Protein AF-A0A533UZZ2-F1 (afdb_monomer)

Foldseek 3Di:
DDDQPFPPLVVLLVVLLVLVLCQVVQADPPDDPVSVVVCVVQRDPVNSVVSNVVSVVRVDDVVSVVVSVVCCVPPPVNVVD

Solvent-accessible surface area (backbone atoms only — not comparable to full-atom values): 4794 Å² total; per-residue (Å²): 134,84,79,76,90,40,78,63,33,69,57,39,48,53,52,44,47,54,52,52,52,50,43,73,47,56,76,61,92,85,54,50,74,64,53,51,52,48,39,69,73,60,44,41,67,75,55,45,54,53,50,47,56,52,29,39,76,36,69,44,51,71,67,60,54,50,53,48,54,51,44,57,73,72,40,74,92,40,73,89,84

Radius of gyration: 14.61 Å; Cα contacts (8 Å, |Δi|>4): 47; chains: 1; bounding box: 27×27×48 Å

Mean predicted aligned error: 5.17 Å

Secondary structure (DSSP, 8-state):
----SSTTHHHHHHHHHHHHHHHHT---TT--HHHHHHHHHH-SHHHHHHHHHHHHHTT--HHHHHHHHHHHHH-GGGTT-

Nearest PDB structures (foldseek):
  1hsn-assembly1_A  TM=2.029E-01  e=8.409E+00  Cricetulus griseus

Sequence (81 aa):
MTRNDFPMKDWHIKHMENTVIKHVKGLSPDATRYQKKMHYKYGGIVKILRYIEYDKKHGVKNEDVIAILEKLRTDSSFEDI

Structure (mmCIF, N/CA/C/O backbone):
data_AF-A0A533UZZ2-F1
#
_entry.id   AF-A0A533UZZ2-F1
#
loop_
_atom_site.group_PDB
_atom_site.id
_atom_site.type_symbol
_atom_site.label_atom_id
_atom_site.label_alt_id
_atom_site.label_comp_id
_atom_site.label_asym_id
_atom_site.label_entity_id
_atom_site.label_seq_id
_atom_site.pdbx_PDB_ins_code
_atom_site.Cartn_x
_atom_site.Cartn_y
_atom_site.Cartn_z
_atom_site.occupancy
_atom_site.B_iso_or_equiv
_atom_site.auth_seq_id
_atom_site.auth_comp_id
_atom_site.auth_asym_id
_atom_site.auth_atom_id
_atom_site.pdbx_PDB_model_num
ATOM 1 N N . MET A 1 1 ? -4.879 13.844 28.782 1.00 49.53 1 MET A N 1
ATOM 2 C CA . MET A 1 1 ? -3.996 13.374 27.692 1.00 49.53 1 MET A CA 1
ATOM 3 C C . MET A 1 1 ? -4.559 12.057 27.189 1.00 49.53 1 MET A C 1
ATOM 5 O O . MET A 1 1 ? -4.667 11.129 27.978 1.00 49.53 1 MET A O 1
ATOM 9 N N . THR A 1 2 ? -5.018 11.995 25.942 1.00 62.91 2 THR A N 1
ATOM 10 C CA . THR A 1 2 ? -5.528 10.759 25.328 1.00 62.91 2 THR A CA 1
ATOM 11 C C . THR A 1 2 ? -4.359 9.829 25.014 1.00 62.91 2 THR A C 1
ATOM 13 O O . THR A 1 2 ? -3.378 10.249 24.402 1.00 62.91 2 THR A O 1
ATOM 16 N N . ARG A 1 3 ? -4.438 8.575 25.465 1.00 74.25 3 ARG A N 1
ATOM 17 C CA . ARG A 1 3 ? -3.450 7.536 25.157 1.00 74.25 3 ARG A CA 1
ATOM 18 C C . ARG A 1 3 ? -3.488 7.269 23.650 1.00 74.25 3 ARG A C 1
ATOM 20 O O . ARG A 1 3 ? -4.563 7.057 23.099 1.00 74.25 3 ARG A O 1
ATOM 27 N N . ASN A 1 4 ? -2.339 7.328 22.975 1.00 76.00 4 ASN A N 1
ATOM 28 C CA . ASN A 1 4 ? -2.265 6.897 21.582 1.00 76.00 4 ASN A CA 1
ATOM 29 C C . ASN A 1 4 ? -2.215 5.367 21.555 1.00 76.00 4 ASN A C 1
ATOM 31 O O . ASN A 1 4 ? -1.145 4.776 21.693 1.00 76.00 4 ASN A O 1
ATOM 35 N N . ASP A 1 5 ? -3.380 4.743 21.416 1.00 80.44 5 ASP A N 1
ATOM 36 C CA . ASP A 1 5 ? -3.504 3.284 21.377 1.00 80.44 5 ASP A CA 1
ATOM 37 C C . ASP A 1 5 ? -2.897 2.675 20.097 1.00 80.44 5 ASP A C 1
ATOM 39 O O . ASP A 1 5 ? -2.596 1.483 20.068 1.00 80.44 5 ASP A O 1
ATOM 43 N N . PHE A 1 6 ? -2.645 3.496 19.065 1.00 84.06 6 PHE A N 1
ATOM 44 C CA . PHE A 1 6 ? -2.113 3.076 17.766 1.00 84.06 6 PHE A CA 1
ATOM 45 C C . PHE A 1 6 ? -0.983 4.002 17.285 1.00 84.06 6 PHE A C 1
ATOM 47 O O . PHE A 1 6 ? -1.197 4.894 16.452 1.00 84.06 6 PHE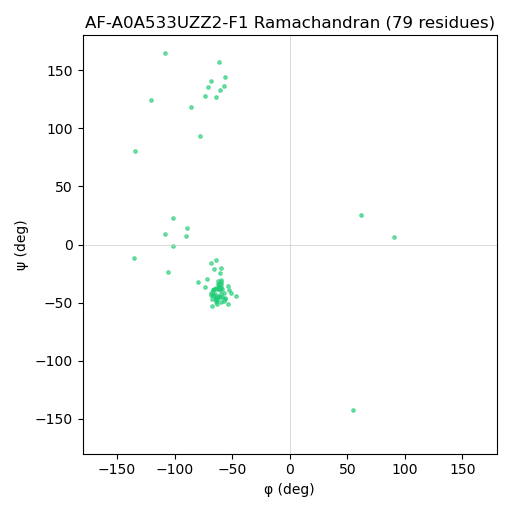 A O 1
ATOM 54 N N . PRO A 1 7 ? 0.249 3.815 17.791 1.00 85.88 7 PRO A N 1
ATOM 55 C CA . PRO A 1 7 ? 1.396 4.569 17.304 1.00 85.88 7 PRO A CA 1
ATOM 56 C C . PRO A 1 7 ? 1.571 4.365 15.793 1.00 85.88 7 PRO A C 1
ATOM 58 O O . PRO A 1 7 ? 1.482 3.248 15.294 1.00 85.88 7 PRO A O 1
ATOM 61 N N . MET A 1 8 ? 1.835 5.460 15.072 1.00 91.00 8 MET A N 1
ATOM 62 C CA . MET A 1 8 ? 2.059 5.478 13.619 1.00 91.00 8 MET A CA 1
ATOM 63 C C . MET A 1 8 ? 0.878 5.010 12.750 1.00 91.00 8 MET A C 1
ATOM 65 O O . MET A 1 8 ? 1.098 4.600 11.612 1.00 91.00 8 MET A O 1
ATOM 69 N N . LYS A 1 9 ? -0.372 5.107 13.221 1.00 90.56 9 LYS A N 1
ATOM 70 C CA . LYS A 1 9 ? -1.556 4.760 12.412 1.00 90.56 9 LYS A CA 1
ATOM 71 C C . LYS A 1 9 ? -1.521 5.357 10.992 1.00 90.56 9 LYS A C 1
ATOM 73 O O . LYS A 1 9 ? -1.763 4.634 10.031 1.00 90.56 9 LYS A O 1
ATOM 78 N N . ASP A 1 10 ? -1.150 6.628 10.840 1.00 90.62 10 ASP A N 1
ATOM 79 C CA . ASP A 1 10 ? -1.077 7.288 9.524 1.00 90.62 10 ASP A CA 1
ATOM 80 C C . ASP A 1 10 ? -0.065 6.622 8.582 1.00 90.62 10 ASP A C 1
ATOM 82 O O . ASP A 1 10 ? -0.293 6.506 7.376 1.00 90.62 10 ASP A O 1
ATOM 86 N N . TRP A 1 11 ? 1.048 6.130 9.134 1.00 94.44 11 TRP A N 1
ATOM 87 C CA . TRP A 1 11 ? 2.021 5.357 8.371 1.00 94.44 11 TRP A CA 1
ATOM 88 C C . TRP A 1 11 ? 1.416 4.038 7.889 1.00 94.44 11 TRP A C 1
ATOM 90 O O . TRP A 1 11 ? 1.595 3.690 6.725 1.00 94.44 11 TRP A O 1
ATOM 100 N N . HIS A 1 12 ? 0.658 3.342 8.742 1.00 94.69 12 HIS A N 1
ATOM 101 C CA . HIS A 1 12 ? -0.026 2.099 8.375 1.00 94.69 12 HIS A CA 1
ATOM 102 C C . HIS A 1 12 ? -1.104 2.321 7.307 1.00 94.69 12 HIS A C 1
ATOM 104 O O . HIS A 1 12 ? -1.201 1.530 6.372 1.00 94.69 12 HIS A O 1
ATOM 110 N N . ILE A 1 13 ? -1.852 3.429 7.369 1.00 93.75 13 ILE A N 1
ATOM 111 C CA . ILE A 1 13 ? -2.805 3.804 6.310 1.00 93.75 13 ILE A CA 1
ATOM 112 C C . ILE A 1 13 ? -2.067 3.986 4.978 1.00 93.75 13 ILE A C 1
ATOM 114 O O . ILE A 1 13 ? -2.445 3.391 3.969 1.00 93.75 13 ILE A O 1
ATOM 118 N N . LYS A 1 14 ? -0.968 4.749 4.974 1.00 93.69 14 LYS A N 1
ATOM 119 C CA . LYS A 1 14 ? -0.172 4.993 3.761 1.00 93.69 14 LYS A CA 1
ATOM 120 C C . LYS A 1 14 ? 0.502 3.723 3.233 1.00 93.69 14 LYS A C 1
ATOM 122 O O . LYS A 1 14 ? 0.610 3.521 2.024 1.00 93.69 14 LYS A O 1
ATOM 127 N N . HIS A 1 15 ? 0.986 2.861 4.123 1.00 94.50 15 HIS A N 1
ATOM 128 C CA . HIS A 1 15 ? 1.561 1.567 3.764 1.00 94.50 15 HIS A CA 1
ATOM 129 C C . HIS A 1 15 ? 0.519 0.667 3.085 1.00 94.50 15 HIS A C 1
ATOM 131 O O . HIS A 1 15 ? 0.795 0.073 2.035 1.00 94.50 15 HIS A O 1
ATOM 137 N N . MET A 1 16 ? -0.693 0.632 3.637 1.00 92.94 16 MET A N 1
ATOM 138 C CA . MET A 1 16 ? -1.809 -0.105 3.069 1.00 92.94 16 MET A CA 1
ATOM 139 C C . MET A 1 16 ? -2.213 0.446 1.695 1.00 92.94 16 MET A C 1
ATOM 141 O O . MET A 1 16 ? -2.331 -0.338 0.754 1.00 92.94 16 MET A O 1
ATOM 145 N N . GLU A 1 17 ? -2.339 1.771 1.542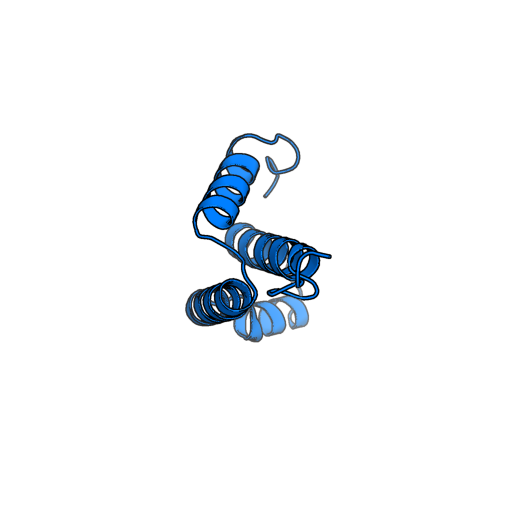 1.00 92.25 17 GLU A N 1
ATOM 146 C CA . GLU A 1 17 ? -2.632 2.428 0.255 1.00 92.25 17 GLU A CA 1
ATOM 147 C C . GLU A 1 17 ? -1.626 2.007 -0.824 1.00 92.25 17 GLU A C 1
ATOM 149 O O . GLU A 1 17 ? -2.010 1.491 -1.874 1.00 92.25 17 GLU A O 1
ATOM 154 N N . ASN A 1 18 ? -0.326 2.105 -0.531 1.00 91.44 18 ASN A N 1
ATOM 155 C CA 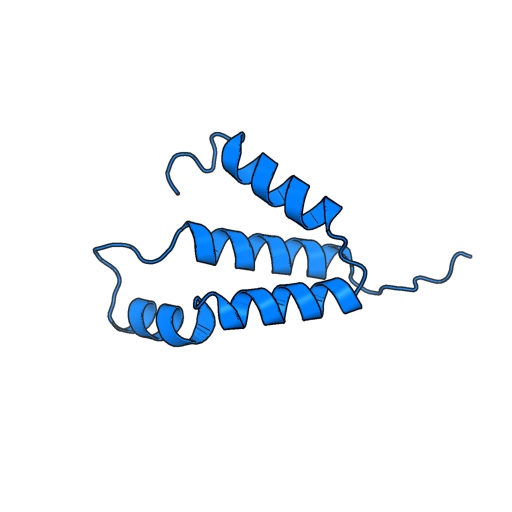. ASN A 1 18 ? 0.728 1.686 -1.459 1.00 91.44 18 ASN A CA 1
ATOM 156 C C . ASN A 1 18 ? 0.639 0.199 -1.830 1.00 91.44 18 ASN A C 1
ATOM 158 O O . ASN A 1 18 ? 0.931 -0.185 -2.965 1.00 91.44 18 ASN A O 1
ATOM 162 N N . THR A 1 19 ? 0.256 -0.649 -0.875 1.00 90.62 19 THR A N 1
ATOM 163 C CA . THR A 1 19 ? 0.117 -2.090 -1.099 1.00 90.62 19 THR A CA 1
ATOM 164 C C . THR A 1 19 ? -1.059 -2.392 -2.028 1.00 90.62 19 THR A C 1
ATOM 166 O O . THR A 1 19 ? -0.908 -3.196 -2.950 1.00 90.62 19 THR A O 1
ATOM 169 N N . VAL A 1 20 ? -2.201 -1.728 -1.826 1.00 89.12 20 VAL A N 1
ATOM 170 C CA . VAL A 1 20 ? -3.382 -1.853 -2.693 1.00 89.12 20 VAL A CA 1
ATOM 171 C C . VAL A 1 20 ? -3.069 -1.343 -4.099 1.00 89.12 20 VAL A C 1
ATOM 173 O O . VAL A 1 20 ? -3.267 -2.081 -5.061 1.00 89.12 20 VAL A O 1
ATOM 176 N N . ILE A 1 21 ? -2.486 -0.147 -4.228 1.00 87.81 21 ILE A N 1
ATOM 177 C CA . ILE A 1 21 ? -2.093 0.434 -5.525 1.00 87.81 21 ILE A CA 1
ATOM 178 C C . ILE A 1 21 ? -1.162 -0.509 -6.285 1.00 87.81 21 ILE A C 1
ATOM 180 O O . ILE A 1 21 ? -1.363 -0.776 -7.467 1.00 87.81 21 ILE A O 1
ATOM 184 N N . LYS A 1 22 ? -0.154 -1.063 -5.604 1.00 86.25 22 LYS A N 1
ATOM 185 C CA . LYS A 1 22 ? 0.776 -2.025 -6.204 1.00 86.25 22 LYS A CA 1
ATOM 186 C C . LYS A 1 22 ? 0.071 -3.279 -6.720 1.00 86.25 22 LYS A C 1
ATOM 188 O O . LYS A 1 22 ? 0.537 -3.856 -7.698 1.00 86.25 22 LYS A O 1
ATOM 193 N N . HIS A 1 23 ? -0.998 -3.722 -6.057 1.00 86.31 23 HIS A N 1
ATOM 194 C CA . HIS A 1 23 ? -1.800 -4.841 -6.539 1.00 86.31 23 HIS A CA 1
ATOM 195 C C . HIS A 1 23 ? -2.542 -4.488 -7.822 1.00 86.31 23 HIS A C 1
ATOM 197 O O . HIS A 1 23 ? -2.439 -5.217 -8.802 1.00 86.31 23 HIS A O 1
ATOM 203 N N . VAL A 1 24 ? -3.278 -3.373 -7.783 1.00 85.56 24 VAL A N 1
ATOM 204 C CA . VAL A 1 24 ? -4.179 -2.935 -8.855 1.00 85.56 24 VAL A CA 1
ATOM 205 C C . VAL A 1 24 ? -3.385 -2.629 -10.118 1.00 85.56 24 VAL A C 1
ATOM 207 O O . VAL A 1 24 ? -3.707 -3.153 -11.176 1.00 85.56 24 VAL A O 1
ATOM 210 N N . LYS A 1 25 ? -2.276 -1.894 -9.979 1.00 85.38 25 LYS A N 1
ATOM 211 C CA . LYS A 1 25 ? -1.369 -1.557 -11.083 1.00 85.38 25 LYS A CA 1
ATOM 212 C C . LYS A 1 25 ? -0.744 -2.776 -11.761 1.00 85.38 25 LYS A C 1
ATOM 214 O O . LYS A 1 25 ? -0.283 -2.699 -12.897 1.00 85.38 25 LYS A O 1
ATOM 219 N N . GLY A 1 26 ? -0.654 -3.897 -11.046 1.00 84.56 26 GLY A N 1
ATOM 220 C CA . GLY A 1 26 ? -0.051 -5.116 -11.557 1.00 84.56 26 GLY A CA 1
ATOM 221 C C . GLY A 1 26 ? 1.380 -4.911 -12.066 1.00 84.56 26 GLY A C 1
ATOM 222 O O . GLY A 1 26 ? 2.200 -4.191 -11.486 1.00 84.56 26 GLY A O 1
ATOM 223 N N . LEU A 1 27 ? 1.706 -5.601 -13.154 1.00 87.50 27 LEU A N 1
ATOM 224 C CA . LEU A 1 27 ? 3.038 -5.630 -13.737 1.00 87.50 27 LEU A CA 1
ATOM 225 C C . LEU A 1 27 ? 2.978 -5.115 -15.176 1.00 87.50 27 LEU A C 1
ATOM 227 O O . LEU A 1 27 ? 2.263 -5.680 -15.998 1.00 87.50 27 LEU A O 1
ATOM 231 N N . SER A 1 28 ? 3.775 -4.089 -15.482 1.00 86.44 28 SER A N 1
ATOM 232 C CA . SER A 1 28 ? 3.898 -3.551 -16.843 1.00 86.44 28 SER A CA 1
ATOM 233 C C . SER A 1 28 ? 4.305 -4.645 -17.851 1.00 86.44 28 SER A C 1
ATOM 235 O O . SER A 1 28 ? 5.132 -5.503 -17.507 1.00 86.44 28 SER A O 1
ATOM 237 N N . PRO A 1 29 ? 3.792 -4.603 -19.098 1.00 86.50 29 PRO A N 1
ATOM 238 C CA . PRO A 1 29 ? 4.205 -5.517 -20.167 1.00 86.50 29 PRO A CA 1
ATOM 239 C C . PRO A 1 29 ? 5.728 -5.536 -20.372 1.00 86.50 29 PRO A C 1
ATOM 241 O O . PRO A 1 29 ? 6.337 -6.606 -20.487 1.00 86.50 29 PRO A O 1
ATOM 244 N N . ASP A 1 30 ? 6.352 -4.361 -20.270 1.00 92.69 30 ASP A N 1
ATOM 245 C CA . ASP A 1 30 ? 7.785 -4.135 -20.479 1.00 92.69 30 ASP A CA 1
ATOM 246 C C . ASP A 1 30 ? 8.620 -4.304 -19.199 1.00 92.69 30 ASP A C 1
ATOM 248 O O . ASP A 1 30 ? 9.789 -3.917 -19.131 1.00 92.69 30 ASP A O 1
ATOM 252 N N . ALA A 1 31 ? 8.047 -4.897 -18.145 1.00 90.69 31 ALA A N 1
ATOM 253 C CA . ALA A 1 31 ? 8.742 -5.044 -16.875 1.00 90.69 31 ALA A CA 1
ATOM 254 C C . ALA A 1 31 ? 10.025 -5.885 -16.999 1.00 90.69 31 ALA A C 1
ATOM 256 O O . ALA A 1 31 ? 10.042 -7.013 -17.512 1.00 90.69 31 ALA A O 1
ATOM 257 N N . THR A 1 32 ? 11.100 -5.366 -16.407 1.00 95.12 32 THR A N 1
ATOM 258 C CA . THR A 1 32 ? 12.396 -6.042 -16.307 1.00 95.12 32 THR A CA 1
ATOM 259 C C . THR A 1 32 ? 12.287 -7.347 -15.515 1.00 95.12 32 THR A C 1
ATOM 261 O O . THR A 1 32 ? 11.425 -7.519 -14.647 1.00 95.12 32 THR A O 1
ATOM 264 N N . ARG A 1 33 ? 13.229 -8.274 -15.725 1.00 94.69 33 ARG A N 1
ATOM 265 C CA . ARG A 1 33 ? 13.280 -9.553 -14.988 1.00 94.69 33 ARG A CA 1
ATOM 266 C C . ARG A 1 33 ? 13.277 -9.363 -13.465 1.00 94.69 33 ARG A C 1
ATOM 268 O O . ARG A 1 33 ? 12.668 -10.154 -12.743 1.00 94.69 33 ARG A O 1
ATOM 275 N N . TYR A 1 34 ? 13.932 -8.310 -12.974 1.00 92.31 34 TYR A N 1
ATOM 276 C CA . TYR A 1 34 ? 13.943 -7.970 -11.553 1.00 92.31 34 TYR A CA 1
ATOM 277 C C . TYR A 1 34 ? 12.566 -7.514 -11.058 1.00 92.31 34 TYR A C 1
ATOM 279 O O . TYR A 1 34 ? 12.089 -8.029 -10.046 1.00 92.31 34 TYR A O 1
ATOM 287 N N . GLN A 1 35 ? 11.888 -6.624 -11.790 1.00 90.19 35 GLN A N 1
ATOM 288 C CA . GLN A 1 35 ? 10.527 -6.189 -11.453 1.00 90.19 35 GLN A CA 1
ATOM 289 C C . GLN A 1 35 ? 9.551 -7.369 -11.444 1.00 90.19 35 GLN A C 1
ATOM 291 O O . GLN A 1 35 ? 8.798 -7.519 -10.483 1.00 90.19 35 GLN A O 1
ATOM 296 N N . LYS A 1 36 ? 9.643 -8.275 -12.428 1.00 92.00 36 LYS A N 1
ATOM 297 C CA . LYS A 1 36 ? 8.859 -9.521 -12.457 1.00 92.00 36 LYS A CA 1
ATOM 298 C C . LYS A 1 36 ? 9.100 -10.363 -11.201 1.00 92.00 36 LYS A C 1
ATOM 300 O O . LYS A 1 36 ? 8.153 -10.753 -10.520 1.00 92.00 36 LYS A O 1
ATOM 305 N N . LYS A 1 37 ? 10.368 -10.577 -10.825 1.00 91.56 37 LYS A N 1
ATOM 306 C CA . LYS A 1 37 ? 10.743 -11.301 -9.596 1.00 91.56 37 LYS A CA 1
ATOM 307 C C . LYS A 1 37 ? 10.176 -10.635 -8.338 1.00 91.56 37 LYS A C 1
ATOM 309 O O . LYS A 1 37 ? 9.655 -11.330 -7.468 1.00 91.56 37 LYS A O 1
ATOM 314 N N . MET A 1 38 ? 10.269 -9.310 -8.224 1.00 89.38 38 MET A N 1
ATOM 315 C CA . MET A 1 38 ? 9.736 -8.566 -7.077 1.00 89.38 38 MET A C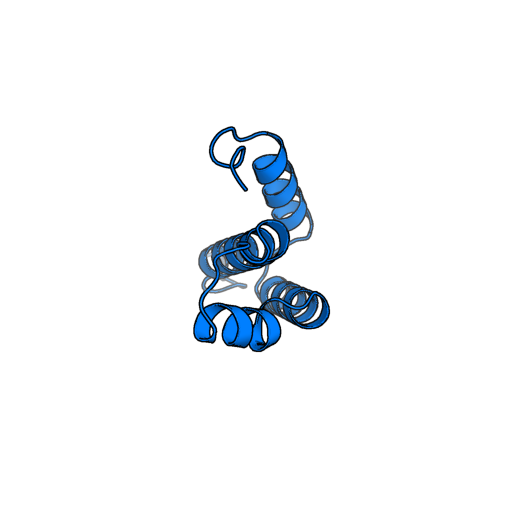A 1
ATOM 316 C C . MET A 1 38 ? 8.207 -8.623 -7.015 1.00 89.38 38 MET A C 1
ATOM 318 O O . MET A 1 38 ? 7.652 -8.777 -5.927 1.00 89.38 38 MET A O 1
ATOM 322 N N . HIS A 1 39 ? 7.528 -8.551 -8.159 1.00 87.75 39 HIS A N 1
ATOM 323 C CA . HIS A 1 39 ? 6.076 -8.665 -8.246 1.00 87.75 39 HIS A CA 1
ATOM 324 C C . HIS A 1 39 ? 5.593 -10.049 -7.802 1.00 87.75 39 HIS A C 1
ATOM 326 O O . HIS A 1 39 ? 4.756 -10.140 -6.912 1.00 87.75 39 HIS A O 1
ATOM 332 N N . TYR A 1 40 ? 6.192 -11.141 -8.283 1.00 86.50 40 TYR A N 1
ATOM 333 C CA . TYR A 1 40 ? 5.863 -12.480 -7.772 1.00 86.50 40 TYR A CA 1
ATOM 334 C C . TYR A 1 40 ? 6.197 -12.642 -6.285 1.00 86.50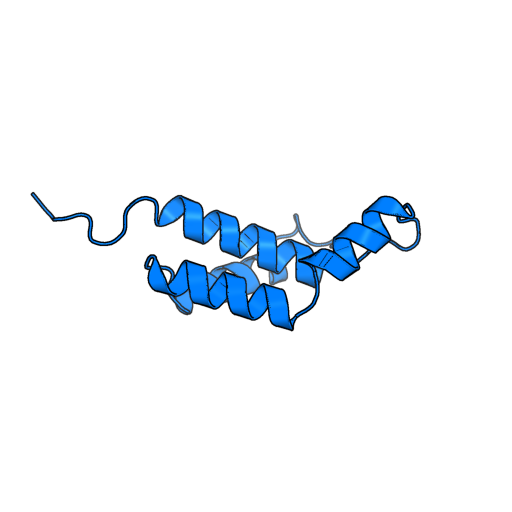 40 TYR A C 1
ATOM 336 O O . TYR A 1 40 ? 5.456 -13.275 -5.531 1.00 86.50 40 TYR A O 1
ATOM 344 N N . LYS A 1 41 ? 7.304 -12.043 -5.827 1.00 86.19 41 LYS A N 1
ATOM 345 C CA . LYS A 1 41 ? 7.705 -12.134 -4.422 1.00 86.19 41 LYS A CA 1
ATOM 346 C C . LYS A 1 41 ? 6.806 -11.316 -3.495 1.00 86.19 41 LYS A C 1
ATOM 348 O O . LYS A 1 41 ? 6.663 -11.727 -2.352 1.00 86.19 41 LYS A O 1
ATOM 353 N N . TYR A 1 42 ? 6.203 -10.207 -3.914 1.00 83.56 42 TYR A N 1
ATOM 354 C CA . TYR A 1 42 ? 5.535 -9.285 -2.979 1.00 83.56 42 TYR A CA 1
ATOM 355 C C . TYR A 1 42 ? 4.152 -8.781 -3.416 1.00 83.56 42 TYR A C 1
ATOM 357 O O . TYR A 1 42 ? 3.477 -8.164 -2.607 1.00 83.56 42 TYR A O 1
ATOM 365 N N . GLY A 1 43 ? 3.742 -8.992 -4.665 1.00 82.44 43 GLY A N 1
ATOM 366 C CA . GLY A 1 43 ? 2.503 -8.460 -5.254 1.00 82.44 43 GLY A CA 1
ATOM 367 C C . GLY A 1 43 ? 1.343 -9.458 -5.337 1.00 82.44 43 GLY A C 1
ATOM 368 O O . GLY A 1 43 ? 0.264 -9.108 -5.802 1.00 82.44 43 GLY A O 1
ATOM 369 N N . GLY A 1 44 ? 1.544 -10.705 -4.901 1.00 86.19 44 GLY A N 1
ATOM 370 C CA . GLY A 1 44 ? 0.482 -11.713 -4.892 1.00 86.19 44 GLY A CA 1
ATOM 371 C C . GLY A 1 44 ? -0.615 -11.396 -3.871 1.00 86.19 44 GLY A C 1
ATOM 372 O O . GLY A 1 44 ? -0.307 -11.012 -2.740 1.00 86.19 44 GLY A O 1
ATOM 373 N N . ILE A 1 45 ? -1.876 -11.643 -4.240 1.00 87.06 45 ILE A N 1
ATOM 374 C CA . ILE A 1 45 ? -3.069 -11.319 -3.433 1.00 87.06 45 ILE A CA 1
ATOM 375 C C . ILE A 1 45 ? -2.983 -11.831 -1.987 1.00 87.06 45 ILE A C 1
ATOM 377 O O . ILE A 1 45 ? -3.259 -11.093 -1.048 1.00 87.06 45 ILE A O 1
ATOM 381 N N . VAL A 1 46 ? -2.482 -13.054 -1.774 1.00 89.94 46 VAL A N 1
ATOM 382 C CA . VAL A 1 46 ? -2.327 -13.644 -0.430 1.00 89.94 46 VAL A CA 1
ATOM 383 C C . VAL A 1 46 ? -1.396 -12.815 0.465 1.00 89.94 46 VAL A C 1
ATOM 385 O O . VAL A 1 46 ? -1.634 -12.693 1.663 1.00 89.94 46 VAL A O 1
ATOM 388 N N . LYS A 1 47 ? -0.323 -12.234 -0.089 1.00 89.62 47 LYS A N 1
ATOM 389 C CA . LYS A 1 47 ? 0.611 -11.398 0.689 1.00 89.62 47 LYS A CA 1
ATOM 390 C C . LYS A 1 47 ? -0.003 -10.051 1.026 1.00 89.62 47 LYS A C 1
ATOM 392 O O . LYS A 1 47 ? 0.197 -9.554 2.125 1.00 89.62 47 LYS A O 1
ATOM 397 N N . ILE A 1 48 ? -0.774 -9.508 0.097 1.00 89.62 48 ILE A N 1
ATOM 398 C CA . ILE A 1 48 ? -1.453 -8.226 0.253 1.00 89.62 48 ILE A CA 1
ATOM 399 C C . ILE A 1 48 ? -2.527 -8.311 1.331 1.00 89.62 48 ILE A C 1
ATOM 401 O O . ILE A 1 48 ? -2.545 -7.467 2.220 1.00 89.62 48 ILE A O 1
ATOM 405 N N . LEU A 1 49 ? -3.320 -9.385 1.346 1.00 90.94 49 LEU A N 1
ATOM 406 C CA . LEU A 1 49 ? -4.265 -9.653 2.433 1.00 90.94 49 LEU A CA 1
ATOM 407 C C . LEU A 1 49 ? -3.562 -9.726 3.799 1.00 90.94 49 LEU A C 1
ATOM 409 O O . LEU A 1 49 ? -4.031 -9.122 4.758 1.00 90.94 49 LEU A O 1
ATOM 413 N N . ARG A 1 50 ? -2.389 -10.374 3.881 1.00 93.12 50 ARG A N 1
ATOM 414 C CA . ARG A 1 50 ? -1.586 -10.410 5.120 1.00 93.12 50 ARG A CA 1
ATOM 415 C C . ARG A 1 50 ? -1.076 -9.033 5.551 1.00 93.12 50 ARG A C 1
ATOM 417 O O . ARG A 1 50 ? -1.010 -8.772 6.748 1.00 93.12 50 ARG A O 1
ATOM 424 N N . TYR A 1 51 ? -0.695 -8.167 4.612 1.00 92.31 51 TYR A N 1
ATOM 425 C CA . TYR A 1 51 ? -0.274 -6.798 4.932 1.00 92.31 51 TYR A CA 1
ATOM 426 C C . TYR A 1 51 ? -1.447 -5.950 5.429 1.00 92.31 51 TYR A C 1
ATOM 428 O O . TYR A 1 51 ? -1.309 -5.283 6.447 1.00 92.31 51 TYR A O 1
ATOM 436 N N . ILE A 1 52 ? -2.621 -6.071 4.806 1.00 91.44 52 ILE A N 1
ATOM 437 C CA . ILE A 1 52 ? -3.843 -5.404 5.275 1.00 91.44 52 ILE A CA 1
ATOM 438 C C . ILE A 1 52 ? -4.210 -5.879 6.688 1.00 91.44 52 ILE A C 1
ATOM 440 O O . ILE A 1 52 ? -4.506 -5.066 7.557 1.00 91.44 52 ILE A O 1
ATOM 444 N N . GLU A 1 53 ? -4.157 -7.185 6.965 1.00 93.50 53 GLU A N 1
ATOM 445 C CA . GLU A 1 53 ? -4.392 -7.711 8.318 1.00 93.50 53 GLU A CA 1
ATOM 446 C C . GLU A 1 53 ? -3.388 -7.181 9.344 1.00 93.50 53 GLU A C 1
ATOM 448 O O . GLU A 1 53 ? -3.758 -6.930 10.492 1.00 93.50 53 GLU A O 1
ATOM 453 N N . TYR A 1 54 ? -2.125 -7.019 8.948 1.00 93.69 54 TYR A N 1
ATOM 454 C CA . TYR A 1 54 ? -1.106 -6.414 9.795 1.00 93.6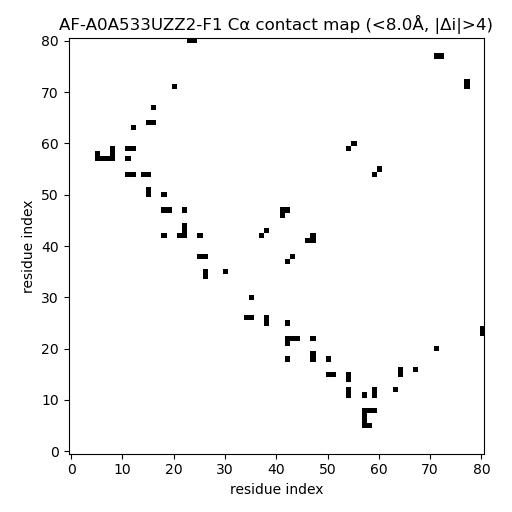9 54 TYR A CA 1
ATOM 455 C C . TYR A 1 54 ? -1.448 -4.954 10.106 1.00 93.69 54 TYR A C 1
ATOM 457 O O . TYR A 1 54 ? -1.541 -4.595 11.276 1.00 93.69 54 TYR A O 1
ATOM 465 N N . ASP A 1 55 ? -1.742 -4.145 9.090 1.00 93.81 55 ASP A N 1
ATOM 466 C CA . ASP A 1 55 ? -2.098 -2.734 9.260 1.00 93.81 55 ASP A CA 1
ATOM 467 C C . ASP A 1 55 ? -3.385 -2.561 10.092 1.00 93.81 55 ASP A C 1
ATOM 469 O O . ASP A 1 55 ? -3.470 -1.671 10.943 1.00 93.81 55 ASP A O 1
ATOM 473 N N . LYS A 1 56 ? -4.351 -3.483 9.970 1.00 92.25 56 LYS A N 1
ATOM 474 C CA . LYS A 1 56 ? -5.558 -3.511 10.816 1.00 92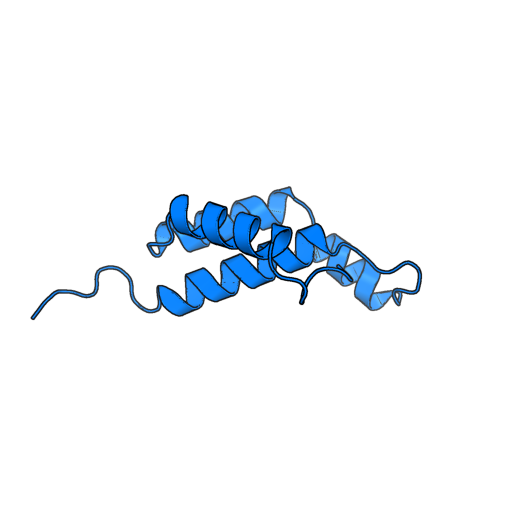.25 56 LYS A CA 1
ATOM 475 C C . LYS A 1 56 ? -5.261 -3.703 12.302 1.00 92.25 56 LYS A C 1
ATOM 477 O O . LYS A 1 56 ? -5.947 -3.120 13.140 1.00 92.25 56 LYS A O 1
ATOM 482 N N . LYS A 1 57 ? -4.224 -4.471 12.659 1.00 92.25 57 LYS A N 1
ATOM 483 C CA . LYS A 1 57 ? -3.776 -4.599 14.063 1.00 92.25 57 LYS A CA 1
ATOM 484 C C . LYS A 1 57 ? -3.229 -3.284 14.618 1.00 92.25 57 LYS A C 1
ATOM 486 O O . LYS A 1 57 ? -3.219 -3.099 15.831 1.00 92.25 57 LYS A O 1
ATOM 491 N N . HIS A 1 58 ? -2.822 -2.372 13.740 1.00 92.88 58 HIS A N 1
ATOM 492 C CA . HIS A 1 58 ? -2.294 -1.053 14.071 1.00 92.88 58 HIS A CA 1
ATOM 493 C C . HIS A 1 58 ? -3.322 0.075 13.881 1.00 92.88 58 HIS A C 1
ATOM 495 O O . HIS A 1 58 ? -2.962 1.242 13.741 1.00 92.88 58 HIS A O 1
ATOM 501 N N . GLY A 1 59 ? -4.617 -0.255 13.921 1.00 90.56 59 GLY A N 1
ATOM 502 C CA . GLY A 1 59 ? -5.695 0.733 13.999 1.00 90.56 59 GLY A CA 1
ATOM 503 C C . GLY A 1 59 ? -6.230 1.213 12.652 1.00 90.56 59 GLY A C 1
ATOM 504 O O . GLY A 1 59 ? -7.077 2.114 12.630 1.00 90.56 59 GLY A O 1
ATOM 505 N N . VAL A 1 60 ? -5.776 0.614 11.548 1.00 92.50 60 VAL A N 1
ATOM 506 C CA . VAL A 1 60 ? -6.404 0.778 10.233 1.00 92.50 60 VAL A CA 1
ATOM 507 C C . VAL A 1 60 ? -7.747 0.054 10.215 1.00 92.50 60 VAL A C 1
ATOM 509 O O . VAL A 1 60 ? -7.879 -1.070 10.704 1.00 92.50 60 VAL A O 1
ATOM 512 N N . LYS A 1 61 ? -8.772 0.707 9.677 1.00 92.44 61 LYS A N 1
ATOM 513 C CA . LYS A 1 61 ? -10.139 0.189 9.626 1.00 92.44 61 LYS A CA 1
ATOM 514 C C . LYS A 1 61 ? -10.523 -0.215 8.210 1.00 92.44 61 LYS A C 1
ATOM 516 O O . LYS A 1 61 ? -9.895 0.175 7.232 1.00 92.44 61 LYS A O 1
ATOM 521 N N . ASN A 1 62 ? -11.604 -0.983 8.099 1.00 89.06 62 ASN A N 1
ATOM 522 C CA . ASN A 1 62 ? -12.167 -1.324 6.793 1.00 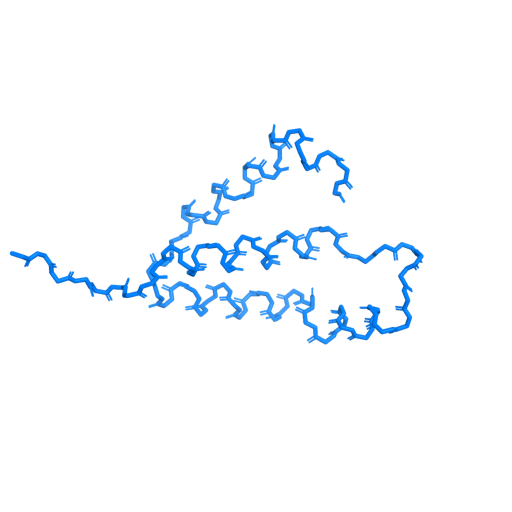89.06 62 ASN A CA 1
ATOM 523 C C . ASN A 1 62 ? -12.646 -0.068 6.040 1.00 89.06 62 ASN A C 1
ATOM 525 O O . ASN A 1 62 ? -12.559 -0.043 4.818 1.00 89.06 62 ASN A O 1
ATOM 529 N N . GLU A 1 63 ? -13.104 0.972 6.750 1.00 92.50 63 GLU A N 1
ATOM 530 C CA . GLU A 1 63 ? -13.470 2.249 6.121 1.00 92.50 63 GLU A CA 1
ATOM 531 C C . GLU A 1 63 ? -12.275 2.899 5.409 1.00 92.50 63 GLU A C 1
ATOM 533 O O . GLU A 1 63 ? -12.432 3.396 4.298 1.00 92.50 63 GLU A O 1
ATOM 538 N N . ASP A 1 64 ? -11.074 2.823 5.997 1.00 90.44 64 ASP A N 1
ATOM 539 C CA . ASP A 1 64 ? -9.849 3.350 5.382 1.00 90.44 64 ASP A CA 1
ATOM 540 C C . ASP A 1 64 ? -9.541 2.608 4.064 1.00 90.44 64 ASP A C 1
ATOM 542 O O . ASP A 1 64 ? -9.147 3.220 3.073 1.00 90.44 64 ASP A O 1
ATOM 546 N N . VAL A 1 65 ? -9.776 1.288 4.023 1.00 84.31 65 VAL A N 1
ATOM 547 C CA . VAL A 1 65 ? -9.607 0.462 2.811 1.00 84.31 65 VAL A CA 1
ATOM 548 C C . VAL A 1 65 ? -10.590 0.884 1.721 1.00 84.31 65 VAL A C 1
ATOM 550 O O . VAL A 1 65 ? -10.202 1.044 0.565 1.00 84.31 65 VAL A O 1
ATOM 553 N N . ILE A 1 66 ? -11.863 1.050 2.084 1.00 89.94 66 ILE A N 1
ATOM 554 C CA . ILE A 1 66 ? -12.919 1.448 1.149 1.00 89.94 66 ILE A CA 1
ATOM 555 C C . ILE A 1 66 ? -12.612 2.833 0.580 1.00 89.94 66 ILE A C 1
ATOM 557 O O . ILE A 1 66 ? -12.649 2.993 -0.635 1.00 89.94 66 ILE A O 1
ATOM 561 N N . ALA A 1 67 ? -12.208 3.785 1.423 1.00 91.81 67 ALA A N 1
ATOM 562 C CA . ALA A 1 67 ? -11.841 5.130 0.990 1.00 91.81 67 ALA A CA 1
ATOM 563 C C . ALA A 1 67 ? -10.684 5.123 -0.026 1.00 91.81 67 ALA A C 1
ATOM 565 O O . ALA A 1 67 ? -10.706 5.879 -0.995 1.00 91.81 67 ALA A O 1
ATOM 566 N N . ILE A 1 68 ? -9.692 4.241 0.144 1.00 89.25 68 ILE A N 1
ATOM 567 C CA . ILE A 1 68 ? -8.601 4.075 -0.830 1.00 89.25 68 ILE A CA 1
ATOM 568 C C . ILE A 1 68 ? -9.115 3.513 -2.158 1.00 89.25 68 ILE A C 1
ATOM 570 O O . ILE A 1 68 ? -8.717 3.996 -3.215 1.00 89.25 68 ILE A O 1
ATOM 574 N N . LEU A 1 69 ? -9.993 2.508 -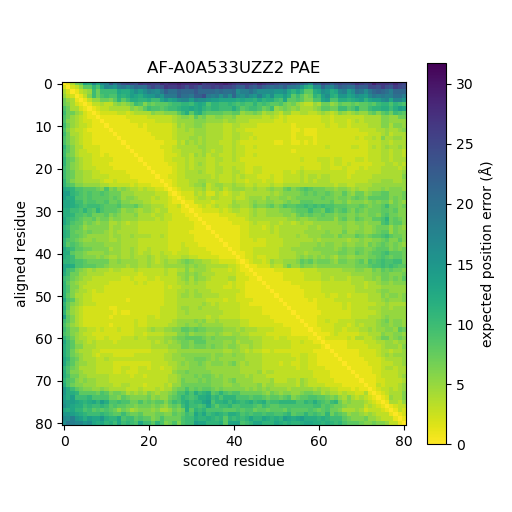2.129 1.00 87.00 69 LEU A N 1
ATOM 575 C CA . LEU A 1 69 ? -10.567 1.928 -3.348 1.00 87.00 69 LEU A CA 1
ATOM 576 C C . LEU A 1 69 ? -11.468 2.924 -4.087 1.00 87.00 69 LEU A C 1
ATOM 578 O O . LEU A 1 69 ? -11.440 2.988 -5.314 1.00 87.00 69 LEU A O 1
ATOM 582 N N . GLU A 1 70 ? -12.244 3.718 -3.352 1.00 90.94 70 GLU A N 1
ATOM 583 C CA . GLU A 1 70 ? -13.048 4.801 -3.916 1.00 90.94 70 GLU A CA 1
ATOM 584 C C . GLU A 1 70 ? -12.161 5.858 -4.560 1.00 90.94 70 GLU A C 1
ATOM 586 O O . GLU A 1 70 ? -12.384 6.193 -5.721 1.00 90.94 70 GLU A O 1
ATOM 591 N N . LYS A 1 71 ? -11.110 6.298 -3.858 1.00 89.69 71 LYS A N 1
ATOM 592 C CA . LYS A 1 71 ? -10.117 7.230 -4.393 1.00 89.69 71 LYS A CA 1
ATOM 593 C C . LYS A 1 71 ? -9.494 6.695 -5.682 1.00 89.69 71 LYS A C 1
ATOM 595 O O . LYS A 1 71 ? -9.461 7.418 -6.666 1.00 89.69 71 LYS A O 1
ATOM 600 N N . LEU A 1 72 ? -9.081 5.427 -5.713 1.00 87.00 72 LEU A N 1
ATOM 601 C CA . LEU A 1 72 ? -8.535 4.793 -6.919 1.00 87.00 72 LEU A CA 1
ATOM 602 C C . LEU A 1 72 ? -9.516 4.782 -8.095 1.00 87.00 72 LEU A C 1
ATOM 604 O O . LEU A 1 72 ? -9.091 4.851 -9.239 1.00 87.00 72 LEU A O 1
ATOM 608 N N . ARG A 1 73 ? -10.821 4.694 -7.820 1.00 86.06 73 ARG A N 1
ATOM 609 C CA . ARG A 1 73 ? -11.865 4.704 -8.849 1.00 86.06 73 ARG A CA 1
ATOM 610 C C . ARG A 1 73 ? -12.192 6.110 -9.360 1.00 86.06 73 ARG A C 1
ATOM 612 O O . ARG A 1 73 ? -12.628 6.238 -10.498 1.00 86.06 73 ARG A O 1
ATOM 619 N N . THR A 1 74 ? -12.095 7.135 -8.514 1.00 89.31 74 THR A N 1
ATOM 620 C CA . THR A 1 74 ? -12.603 8.486 -8.823 1.00 89.31 74 THR A CA 1
ATOM 621 C C . THR A 1 74 ? -11.523 9.507 -9.147 1.00 89.31 74 THR A C 1
ATOM 623 O O . THR A 1 74 ? -11.829 10.531 -9.750 1.00 89.31 74 THR A O 1
ATOM 626 N N . ASP A 1 75 ? -10.298 9.295 -8.677 1.00 87.50 75 ASP A N 1
ATOM 627 C CA . ASP A 1 75 ? -9.207 10.253 -8.821 1.00 87.50 75 ASP A CA 1
ATOM 628 C C . ASP A 1 75 ? -8.512 10.047 -10.172 1.00 87.50 75 ASP A C 1
ATOM 630 O O . ASP A 1 75 ? -7.934 8.991 -10.439 1.00 87.50 75 ASP A O 1
ATOM 634 N N . SER A 1 76 ? -8.558 11.080 -11.016 1.00 83.69 76 SER A N 1
ATOM 635 C CA . SER A 1 76 ? -7.986 11.069 -12.365 1.00 83.69 76 SER A CA 1
ATOM 636 C C . SER A 1 76 ? -6.477 10.810 -12.375 1.00 83.69 76 SER A C 1
ATOM 638 O O . SER A 1 76 ? -5.928 10.381 -13.384 1.00 83.69 76 SER A O 1
ATOM 640 N N . SER A 1 77 ? -5.778 11.029 -11.252 1.00 82.19 77 SER A N 1
ATOM 641 C CA . SER A 1 77 ? -4.351 10.692 -11.129 1.00 82.19 77 SER A CA 1
ATOM 642 C C . SER A 1 77 ? -4.058 9.191 -11.230 1.00 82.19 77 SER A C 1
ATOM 644 O O . SER A 1 77 ? -2.900 8.805 -11.408 1.00 82.19 77 SER A O 1
ATOM 646 N N . PHE A 1 78 ? -5.092 8.350 -11.141 1.00 78.75 78 PHE A N 1
ATOM 647 C CA . PHE A 1 78 ? -5.001 6.905 -11.299 1.00 78.75 78 PHE A CA 1
ATOM 648 C C . PHE A 1 78 ? -5.611 6.385 -12.609 1.00 78.75 78 PHE A C 1
ATOM 650 O O . PHE A 1 78 ? -5.688 5.174 -12.770 1.00 78.75 78 PHE A O 1
ATOM 657 N N . GLU A 1 79 ? -5.999 7.248 -13.556 1.00 78.94 79 GLU A N 1
ATOM 658 C CA . GLU A 1 79 ? -6.544 6.814 -14.859 1.00 78.94 79 GLU A CA 1
ATOM 659 C C . GLU A 1 79 ? -5.567 5.943 -15.666 1.00 78.94 79 GLU A C 1
ATOM 661 O O . GLU A 1 79 ? -5.994 5.050 -16.393 1.00 78.94 79 GLU A O 1
ATOM 666 N N . ASP A 1 80 ? -4.261 6.169 -15.494 1.00 74.69 80 ASP A N 1
ATOM 667 C CA . ASP A 1 80 ? -3.186 5.424 -16.165 1.00 74.69 80 ASP A CA 1
ATOM 668 C C . ASP A 1 80 ? -2.704 4.183 -15.377 1.00 74.69 80 ASP A C 1
ATOM 670 O O . ASP A 1 80 ? -1.662 3.598 -15.706 1.00 74.69 80 ASP A O 1
ATOM 674 N N . ILE A 1 81 ? -3.385 3.820 -14.281 1.00 71.19 81 ILE A N 1
ATOM 675 C CA . ILE A 1 81 ? -3.129 2.576 -13.531 1.00 71.19 81 ILE A CA 1
ATOM 676 C C . ILE A 1 81 ? -3.889 1.418 -14.168 1.00 71.19 81 ILE A C 1
ATOM 678 O O . ILE A 1 81 ? -3.222 0.376 -14.372 1.00 71.19 81 ILE A O 1
#

pLDDT: mean 87.68, std 7.12, range [49.53, 95.12]